Protein AF-A0A4Z1HD33-F1 (afdb_monomer_lite)

InterPro domains:
  IPR001499 GPCR fungal pheromone mating factor, STE3 [PF02076] (25-120)
  IPR001499 GPCR fungal pheromone mating factor, STE3 [PTHR28097] (17-120)

Foldseek 3Di:
DDDDPPLDFDDPPDDFPQDPLLVVLLVVLVVVLVVLVVVLVVCVVVVPVLVNVLSVLSNVVSVLSNVVSPQDRGDGSNPHDPCVVVVVVCVVVVVVSVVSNVLSVVLVVVVVVVVVCVVPDDDDDDSPPPVCVVVVVVVVVVPPD

Sequence (145 aa):
MTTIISTGPDPPGVNYPVSANAITLPIFSIIFILLLIVPFRLLYRVSNIAACSLVIINIISLIFVAMNALLWPTDSLASRFSGNIVCDIQVLLRQALYTAMTSTTCCISLFLARASDEKKKSGKRLCFLFYDSDFTSSAALHNTN

pLDDT: mean 72.99, std 16.63, range [38.56, 92.19]

Radius of gyration: 22.21 Å; chains: 1; bounding box: 56×39×60 Å

Secondary structure (DSSP, 8-state):
-------SPPPTT--PPPPHHHHHHHHHHHHHHHHHHHHHHHHHHHT-HHHHHHHHHHHHHHHHHHHHHHH-SS--SSS----HHHHHHHHHHHHHHHHHHHHHHHHHHHHHHHHHHTTS------TTSHHHHHHHHHHHTTS--

Structure (mmCI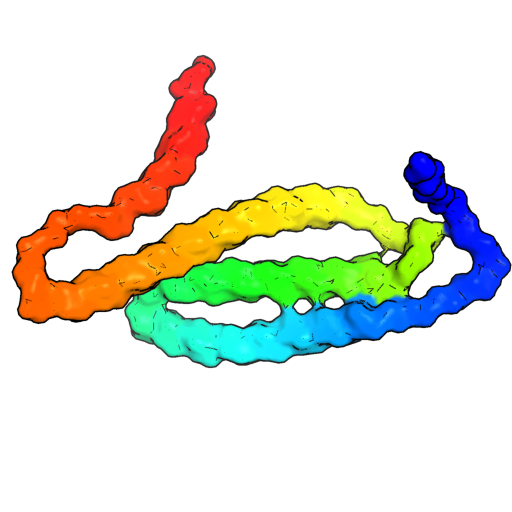F, N/CA/C/O backbone):
data_AF-A0A4Z1HD33-F1
#
_entry.id   AF-A0A4Z1HD33-F1
#
loop_
_atom_site.group_PDB
_atom_site.id
_atom_site.type_symbol
_atom_site.label_atom_id
_atom_site.label_alt_id
_atom_site.label_comp_id
_atom_site.label_asym_id
_atom_site.label_entity_id
_atom_site.label_seq_id
_atom_site.pdbx_PDB_ins_code
_atom_site.Cartn_x
_atom_site.Cartn_y
_atom_site.Cartn_z
_atom_site.occupancy
_atom_site.B_iso_or_equiv
_atom_site.auth_seq_id
_atom_site.auth_comp_id
_atom_site.auth_asym_id
_atom_site.auth_atom_id
_atom_site.pdbx_PDB_model_num
ATOM 1 N N . MET A 1 1 ? 32.542 -13.334 2.577 1.00 38.56 1 MET A N 1
ATOM 2 C CA . MET A 1 1 ? 32.228 -13.262 1.134 1.00 38.56 1 MET A CA 1
ATOM 3 C C . MET A 1 1 ? 31.485 -11.959 0.896 1.00 38.56 1 MET A C 1
ATOM 5 O O . MET A 1 1 ? 30.293 -11.881 1.149 1.00 38.56 1 MET A O 1
ATOM 9 N N . THR A 1 2 ? 32.209 -10.902 0.547 1.00 41.94 2 THR A N 1
ATOM 10 C CA . THR A 1 2 ? 31.652 -9.590 0.206 1.00 41.94 2 THR A CA 1
ATOM 11 C C . THR A 1 2 ? 31.299 -9.598 -1.276 1.00 41.94 2 THR A C 1
ATOM 13 O O . THR A 1 2 ? 32.169 -9.457 -2.130 1.00 41.94 2 THR A O 1
ATOM 16 N N . THR A 1 3 ? 30.027 -9.815 -1.603 1.00 45.75 3 THR A N 1
ATOM 17 C CA . THR A 1 3 ? 29.512 -9.546 -2.949 1.00 45.75 3 THR A CA 1
ATOM 18 C C . THR A 1 3 ? 29.558 -8.043 -3.176 1.00 45.75 3 THR A C 1
ATOM 20 O O . THR A 1 3 ? 28.750 -7.295 -2.628 1.00 45.75 3 THR A O 1
ATOM 23 N N . ILE A 1 4 ? 30.543 -7.601 -3.955 1.00 49.09 4 ILE A N 1
ATOM 24 C CA . ILE A 1 4 ? 30.582 -6.259 -4.524 1.00 49.09 4 ILE A CA 1
ATOM 25 C C . ILE A 1 4 ? 29.356 -6.168 -5.432 1.00 49.09 4 ILE A C 1
ATOM 27 O O . ILE A 1 4 ? 29.277 -6.864 -6.444 1.00 49.09 4 ILE A O 1
ATOM 31 N N . ILE A 1 5 ? 28.371 -5.361 -5.040 1.00 56.56 5 ILE A N 1
ATOM 32 C CA . ILE A 1 5 ? 27.308 -4.935 -5.946 1.00 56.56 5 ILE A CA 1
ATOM 33 C C . ILE A 1 5 ? 28.026 -4.121 -7.017 1.00 56.56 5 ILE A C 1
ATOM 35 O O . ILE A 1 5 ? 28.457 -2.997 -6.765 1.00 56.56 5 ILE A O 1
ATOM 39 N N . SER A 1 6 ? 28.244 -4.733 -8.180 1.00 43.78 6 SER A N 1
ATOM 40 C CA . SER A 1 6 ? 28.716 -4.025 -9.359 1.00 43.78 6 SER A CA 1
ATOM 41 C C . SER A 1 6 ? 27.659 -2.981 -9.696 1.00 43.78 6 SER A C 1
ATOM 43 O O . SER A 1 6 ? 26.606 -3.303 -10.231 1.00 43.78 6 SER A O 1
ATOM 45 N N . THR A 1 7 ? 27.929 -1.728 -9.346 1.00 59.44 7 THR A N 1
ATOM 46 C CA . THR A 1 7 ? 27.177 -0.551 -9.798 1.00 59.44 7 THR A CA 1
ATOM 47 C C . THR A 1 7 ? 27.565 -0.151 -11.226 1.00 59.44 7 THR A C 1
ATOM 49 O O . THR A 1 7 ? 27.267 0.957 -11.665 1.00 59.44 7 THR A O 1
ATOM 52 N N . GLY A 1 8 ? 28.265 -1.033 -11.950 1.00 62.66 8 GLY A N 1
ATOM 53 C CA . GLY A 1 8 ? 28.600 -0.839 -13.352 1.00 62.66 8 GLY A CA 1
ATOM 54 C C . GLY A 1 8 ? 27.359 -0.993 -14.239 1.00 62.66 8 GLY A C 1
ATOM 55 O O . GLY A 1 8 ? 26.526 -1.852 -13.951 1.00 62.66 8 GLY A O 1
ATOM 56 N N . PRO A 1 9 ? 27.225 -0.181 -15.302 1.00 62.22 9 PRO A N 1
ATOM 57 C CA . PRO A 1 9 ? 26.131 -0.313 -16.253 1.00 62.22 9 PRO A CA 1
ATOM 58 C C . PRO A 1 9 ? 26.116 -1.713 -16.877 1.00 62.22 9 PRO A C 1
ATOM 60 O O . PRO A 1 9 ? 27.165 -2.290 -17.171 1.00 62.22 9 PRO A O 1
ATOM 63 N N . ASP A 1 10 ? 24.908 -2.239 -17.059 1.00 67.12 10 ASP A N 1
ATOM 64 C CA . ASP A 1 10 ? 24.648 -3.558 -17.629 1.00 67.12 10 ASP A CA 1
ATOM 65 C C . ASP A 1 10 ? 25.335 -3.695 -19.009 1.00 67.12 10 ASP A C 1
ATOM 67 O O . ASP A 1 10 ? 25.383 -2.720 -19.770 1.00 67.12 10 ASP A O 1
ATOM 71 N N . PRO A 1 11 ? 25.882 -4.873 -19.368 1.00 69.00 11 PRO A N 1
ATOM 72 C CA . PRO A 1 11 ? 26.537 -5.063 -20.660 1.00 69.00 11 PRO A CA 1
ATOM 73 C C . PRO A 1 11 ? 25.566 -4.753 -21.817 1.00 69.00 11 PRO A C 1
ATOM 75 O O . PRO A 1 11 ? 24.411 -5.183 -21.782 1.00 69.00 11 PRO A O 1
ATOM 78 N N . PRO A 1 12 ? 25.991 -4.022 -22.863 1.00 63.78 12 PRO A N 1
ATOM 79 C CA . PRO A 1 12 ? 25.097 -3.629 -23.948 1.00 63.78 12 PRO A CA 1
ATOM 80 C C . PRO A 1 12 ? 24.544 -4.871 -24.665 1.00 63.78 12 PRO A C 1
ATOM 82 O O . PRO A 1 12 ? 25.306 -5.675 -25.196 1.00 63.78 12 PRO A O 1
ATOM 85 N N . GLY A 1 13 ? 23.215 -5.027 -24.674 1.00 62.03 13 GLY A N 1
ATOM 86 C CA . GLY A 1 13 ? 22.517 -6.120 -25.366 1.00 62.03 13 GLY A CA 1
ATOM 87 C C . GLY A 1 13 ? 21.666 -7.043 -24.487 1.00 62.03 13 GLY A C 1
ATOM 88 O O . GLY A 1 13 ? 20.969 -7.899 -25.031 1.00 62.03 13 GLY A O 1
ATOM 89 N N . VAL A 1 14 ? 21.655 -6.877 -23.158 1.00 65.31 14 VAL A N 1
ATOM 90 C CA . VAL A 1 14 ? 20.734 -7.636 -22.292 1.00 65.31 14 VAL A CA 1
ATOM 91 C C . VAL A 1 14 ? 19.332 -7.017 -22.285 1.00 65.31 14 VAL A C 1
ATOM 93 O O . VAL A 1 14 ? 19.107 -5.939 -21.744 1.00 65.31 14 VAL A O 1
ATOM 96 N N . ASN A 1 15 ? 18.366 -7.717 -22.886 1.00 65.38 15 ASN A N 1
ATOM 97 C CA . ASN A 1 15 ? 16.945 -7.442 -22.682 1.00 65.38 15 ASN A CA 1
ATOM 98 C C . ASN A 1 15 ? 16.492 -8.168 -21.415 1.00 65.38 15 ASN A C 1
ATOM 100 O O . ASN A 1 15 ? 16.392 -9.394 -21.389 1.00 65.38 15 ASN A O 1
ATOM 104 N N . TYR A 1 16 ? 16.233 -7.409 -20.360 1.00 68.81 16 TYR A N 1
ATOM 105 C CA . TYR A 1 16 ? 15.599 -7.922 -19.154 1.00 68.81 16 TYR A CA 1
ATOM 106 C C . TYR A 1 16 ? 14.103 -8.128 -19.442 1.00 68.81 16 TYR A C 1
ATOM 108 O O . TYR A 1 16 ? 13.426 -7.199 -19.892 1.00 68.81 16 TYR A O 1
ATOM 116 N N . PRO A 1 17 ? 13.553 -9.332 -19.222 1.00 70.81 17 PRO A N 1
ATOM 117 C CA . PRO A 1 17 ? 12.114 -9.508 -19.295 1.00 70.81 17 PRO A CA 1
ATOM 118 C C . PRO A 1 17 ? 11.455 -8.668 -18.199 1.00 70.81 17 PRO A C 1
ATOM 120 O O . PRO A 1 17 ? 11.985 -8.528 -17.096 1.00 70.81 17 PRO A O 1
ATOM 123 N N . VAL A 1 18 ? 10.289 -8.105 -18.508 1.00 71.81 18 VAL A N 1
ATOM 124 C CA . VAL A 1 18 ? 9.483 -7.394 -17.514 1.00 71.81 18 VAL A CA 1
ATOM 125 C C . VAL A 1 18 ? 9.171 -8.370 -16.385 1.00 71.81 18 VAL A C 1
ATOM 127 O O . VAL A 1 18 ? 8.694 -9.481 -16.638 1.00 71.81 18 VAL A O 1
ATOM 130 N N . SER A 1 19 ? 9.469 -7.984 -15.145 1.00 73.81 19 SER A N 1
ATOM 131 C CA . SER A 1 19 ? 9.226 -8.872 -14.012 1.00 73.81 19 SER A CA 1
ATOM 132 C C . SER A 1 19 ? 7.719 -9.127 -13.888 1.00 73.81 19 SER A C 1
ATOM 134 O O . SER A 1 19 ? 6.905 -8.208 -13.991 1.00 73.81 19 SER A O 1
ATOM 136 N N . ALA A 1 20 ? 7.312 -10.379 -13.650 1.00 74.44 20 ALA A N 1
ATOM 137 C CA . ALA A 1 20 ? 5.894 -10.713 -13.451 1.00 74.44 20 ALA A CA 1
ATOM 138 C C . ALA A 1 20 ? 5.271 -9.900 -12.296 1.00 74.44 20 ALA A C 1
ATOM 140 O O . ALA A 1 20 ? 4.081 -9.574 -12.293 1.00 74.44 20 ALA A O 1
ATOM 141 N N . ASN A 1 21 ? 6.112 -9.528 -11.335 1.00 78.12 21 ASN A N 1
ATOM 142 C CA . ASN A 1 21 ? 5.810 -8.702 -10.176 1.00 78.12 21 ASN A CA 1
ATOM 143 C C . ASN A 1 21 ? 5.312 -7.313 -10.609 1.00 78.12 21 ASN A C 1
ATOM 145 O O . ASN A 1 21 ? 4.296 -6.845 -10.096 1.00 78.12 21 ASN A O 1
ATOM 149 N N . ALA A 1 22 ? 5.966 -6.690 -11.597 1.00 79.19 22 ALA A N 1
ATOM 150 C CA . ALA A 1 22 ? 5.627 -5.356 -12.095 1.00 79.19 22 ALA A CA 1
ATOM 151 C C . ALA A 1 22 ? 4.179 -5.240 -12.594 1.00 79.19 22 ALA A C 1
ATOM 153 O O . ALA A 1 22 ? 3.587 -4.166 -12.535 1.00 79.19 22 ALA A O 1
ATOM 154 N N . ILE A 1 23 ? 3.599 -6.348 -13.060 1.00 80.62 23 ILE A N 1
ATOM 155 C CA . ILE A 1 23 ? 2.245 -6.394 -13.624 1.00 80.62 23 ILE A CA 1
ATOM 156 C C . ILE A 1 23 ? 1.237 -6.887 -12.581 1.00 80.62 23 ILE A C 1
ATOM 158 O O . ILE A 1 23 ? 0.155 -6.322 -12.435 1.00 80.62 23 ILE A O 1
ATOM 162 N N . THR A 1 24 ? 1.580 -7.927 -11.822 1.00 84.62 24 THR A N 1
ATOM 163 C CA . THR A 1 24 ? 0.655 -8.552 -10.863 1.00 84.62 24 THR A CA 1
ATOM 164 C C . THR A 1 24 ? 0.368 -7.673 -9.644 1.00 84.62 24 THR A C 1
ATOM 166 O O . THR A 1 24 ? -0.787 -7.574 -9.225 1.00 84.62 24 THR A O 1
ATOM 169 N N . LEU A 1 25 ? 1.378 -6.981 -9.107 1.00 87.06 25 LEU A N 1
ATOM 170 C CA . LEU A 1 25 ? 1.249 -6.094 -7.943 1.00 87.06 25 LEU A CA 1
ATOM 171 C C . LEU A 1 25 ? 0.253 -4.933 -8.147 1.00 87.06 25 LEU A C 1
ATOM 173 O O . LEU A 1 25 ? -0.620 -4.754 -7.291 1.00 87.06 25 LEU A O 1
ATOM 177 N N . PRO A 1 26 ? 0.313 -4.141 -9.238 1.00 86.62 26 PRO A N 1
ATOM 178 C CA . PRO A 1 26 ? -0.633 -3.046 -9.439 1.00 86.62 26 PRO A CA 1
ATOM 179 C C . PRO A 1 26 ? -2.053 -3.548 -9.719 1.00 86.62 26 PRO A C 1
ATOM 181 O O . PRO A 1 26 ? -3.006 -2.954 -9.218 1.00 86.62 26 PRO A O 1
ATOM 184 N N . ILE A 1 27 ? -2.215 -4.665 -10.440 1.00 88.69 27 ILE A N 1
ATOM 185 C CA . ILE A 1 27 ? -3.536 -5.272 -10.679 1.00 88.69 27 ILE A CA 1
ATOM 186 C C . ILE A 1 27 ? -4.181 -5.664 -9.349 1.00 88.69 27 ILE A C 1
ATOM 188 O O . ILE A 1 27 ? -5.334 -5.321 -9.084 1.00 88.69 27 ILE A O 1
ATOM 192 N N . PHE A 1 28 ? -3.421 -6.333 -8.483 1.00 88.94 28 PHE A N 1
ATOM 193 C CA . PHE A 1 28 ? -3.904 -6.731 -7.168 1.00 88.94 28 PHE A CA 1
ATOM 194 C C . PHE A 1 28 ? -4.244 -5.514 -6.300 1.00 88.94 28 PHE A C 1
ATOM 196 O O . PHE A 1 28 ? -5.278 -5.501 -5.635 1.00 88.94 28 PHE A O 1
ATOM 203 N N . SER A 1 29 ? -3.431 -4.456 -6.372 1.00 89.44 29 SER A N 1
ATOM 204 C CA . SER A 1 29 ? -3.685 -3.201 -5.660 1.00 89.44 29 SER A CA 1
ATOM 205 C C . SER A 1 29 ? -5.020 -2.559 -6.063 1.00 89.44 29 SER A C 1
ATOM 207 O O . SER A 1 29 ? -5.828 -2.210 -5.201 1.00 89.44 29 SER A O 1
ATOM 209 N N . ILE A 1 30 ? -5.314 -2.492 -7.365 1.00 88.44 30 ILE A N 1
ATOM 210 C CA . ILE A 1 30 ? -6.579 -1.943 -7.882 1.00 88.44 30 ILE A CA 1
ATOM 211 C C . ILE A 1 30 ? -7.777 -2.772 -7.402 1.00 88.44 30 ILE A C 1
ATOM 213 O O . ILE A 1 30 ? -8.776 -2.209 -6.949 1.00 88.44 30 ILE A O 1
ATOM 217 N N . ILE A 1 31 ? -7.671 -4.103 -7.445 1.00 92.19 31 ILE A N 1
ATOM 218 C CA . ILE A 1 31 ? -8.727 -5.005 -6.960 1.00 92.19 31 ILE A CA 1
ATOM 219 C C . ILE A 1 31 ? -8.984 -4.773 -5.466 1.00 92.19 31 ILE A C 1
ATOM 221 O O . ILE A 1 31 ? -10.137 -4.674 -5.043 1.00 92.19 31 ILE A O 1
ATOM 225 N N . PHE A 1 32 ? -7.927 -4.622 -4.668 1.00 90.25 32 PHE A N 1
ATOM 226 C CA . PHE A 1 32 ? -8.050 -4.340 -3.239 1.00 90.25 32 PHE A CA 1
ATOM 227 C C . PHE A 1 32 ? -8.702 -2.987 -2.954 1.00 90.25 32 PHE A C 1
ATOM 229 O O . PHE A 1 32 ? -9.550 -2.902 -2.068 1.00 90.25 32 PHE A O 1
ATOM 236 N N . ILE A 1 33 ? -8.370 -1.942 -3.713 1.00 89.00 33 ILE A N 1
ATOM 237 C CA . ILE A 1 33 ? -9.005 -0.623 -3.569 1.00 89.00 33 ILE A CA 1
ATOM 238 C C . ILE A 1 33 ? -10.511 -0.712 -3.865 1.00 89.00 33 ILE A C 1
ATOM 240 O O . ILE A 1 33 ? -11.319 -0.155 -3.118 1.00 89.00 33 ILE A O 1
ATOM 244 N N . LEU A 1 34 ? -10.906 -1.459 -4.902 1.00 89.62 34 LEU A N 1
ATOM 245 C CA . LEU A 1 34 ? -12.320 -1.697 -5.218 1.00 89.62 34 LEU A CA 1
ATOM 246 C C . LEU A 1 34 ? -13.036 -2.484 -4.113 1.00 89.62 34 LEU A C 1
ATOM 248 O O . LEU A 1 34 ? -14.160 -2.142 -3.743 1.00 89.62 34 LEU A O 1
ATOM 252 N N . LEU A 1 35 ? -12.380 -3.496 -3.543 1.00 90.56 35 LEU A N 1
ATOM 253 C CA . LEU A 1 35 ? -12.922 -4.248 -2.411 1.00 90.56 35 LEU A CA 1
ATOM 254 C C . LEU A 1 35 ? -13.065 -3.379 -1.155 1.00 90.56 35 LEU A C 1
ATOM 256 O O . LEU A 1 35 ? -14.047 -3.533 -0.436 1.00 90.56 35 LEU A O 1
ATOM 260 N N . LEU A 1 36 ? -12.140 -2.445 -0.913 1.00 88.00 36 LEU A N 1
ATOM 261 C CA . LEU A 1 36 ? -12.153 -1.520 0.230 1.00 88.00 36 LEU A CA 1
ATOM 262 C C . LEU A 1 36 ? -13.217 -0.416 0.113 1.00 88.00 36 LEU A C 1
ATOM 264 O O . LEU A 1 36 ? -13.666 0.110 1.133 1.00 88.00 36 LEU A O 1
ATOM 268 N N . ILE A 1 37 ? -13.687 -0.099 -1.096 1.00 87.06 37 ILE A N 1
ATOM 269 C CA . ILE A 1 37 ? -14.786 0.858 -1.310 1.00 87.06 37 ILE A CA 1
ATOM 270 C C . ILE A 1 37 ? -16.095 0.386 -0.661 1.00 87.06 37 ILE A C 1
ATOM 272 O O . ILE A 1 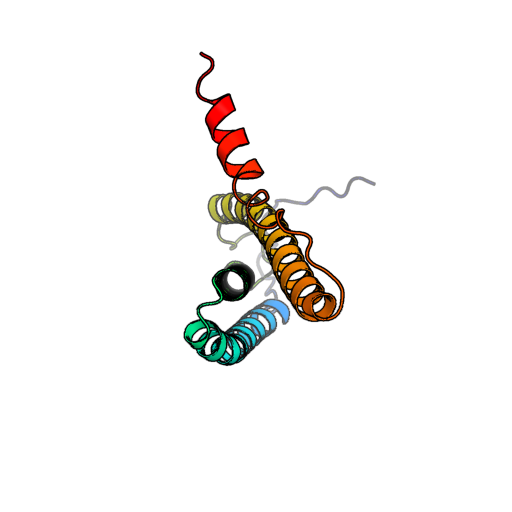37 ? -16.844 1.202 -0.117 1.00 87.06 37 ILE A O 1
ATOM 276 N N . VAL A 1 38 ? -16.367 -0.922 -0.678 1.00 86.81 38 VAL A N 1
ATOM 277 C CA . VAL A 1 38 ? -17.587 -1.504 -0.097 1.00 86.81 38 VAL A CA 1
ATOM 278 C C . VAL A 1 38 ? -17.677 -1.259 1.419 1.00 86.81 38 VAL A C 1
ATOM 280 O O . VAL A 1 38 ? -18.644 -0.621 1.851 1.00 86.81 38 VAL A O 1
ATOM 283 N N . PRO A 1 39 ? -16.696 -1.677 2.248 1.00 82.06 39 PRO A N 1
ATOM 284 C CA . PRO A 1 39 ? -16.714 -1.375 3.670 1.00 82.06 39 PRO A CA 1
ATOM 285 C C . PRO A 1 39 ? -16.591 0.128 3.922 1.00 82.06 39 PRO A C 1
ATOM 287 O O . PRO A 1 39 ? -17.240 0.618 4.838 1.00 82.06 39 PRO A O 1
ATOM 290 N N . PHE A 1 40 ? -15.870 0.898 3.097 1.00 82.94 40 PHE A N 1
ATOM 291 C CA . PHE A 1 40 ? -15.795 2.353 3.273 1.00 82.94 40 PHE A CA 1
ATOM 292 C C . PHE A 1 40 ? -17.177 3.019 3.243 1.00 82.94 40 PHE A C 1
ATOM 294 O O . PHE A 1 40 ? -17.505 3.815 4.122 1.00 82.94 40 PHE A O 1
ATOM 301 N N . ARG A 1 41 ? -18.030 2.654 2.277 1.00 84.00 41 ARG A N 1
ATOM 302 C CA . ARG A 1 41 ? -19.399 3.192 2.163 1.00 84.00 41 ARG A CA 1
ATOM 303 C C . ARG A 1 41 ? -20.266 2.809 3.362 1.00 84.00 41 ARG A C 1
ATOM 305 O O . ARG A 1 41 ? -21.059 3.629 3.826 1.00 84.00 41 ARG A O 1
ATOM 312 N N . LEU A 1 42 ? -20.101 1.588 3.870 1.00 83.06 42 LEU A N 1
ATOM 313 C CA . LEU A 1 42 ? -20.829 1.104 5.041 1.00 83.06 42 LEU A CA 1
ATOM 314 C C . LEU A 1 42 ? -20.386 1.828 6.322 1.00 83.06 42 LEU A C 1
ATOM 316 O O . LEU A 1 42 ? -21.222 2.305 7.087 1.00 83.06 42 LEU A O 1
ATOM 320 N N . LEU A 1 43 ? -19.076 1.960 6.528 1.00 80.88 43 LEU A N 1
ATOM 321 C CA . LEU A 1 43 ? -18.473 2.607 7.696 1.00 80.88 43 LEU A CA 1
ATOM 322 C C . LEU A 1 43 ? -18.747 4.115 7.722 1.00 80.88 43 LEU A C 1
ATOM 324 O O . LEU A 1 43 ? -19.013 4.665 8.792 1.00 80.88 43 LEU A O 1
ATOM 328 N N . TYR A 1 44 ? -18.767 4.765 6.554 1.00 75.00 44 TYR A N 1
ATOM 329 C CA . TYR A 1 44 ? -19.111 6.182 6.428 1.00 75.00 44 TYR A CA 1
ATOM 330 C C . TYR A 1 44 ? -20.532 6.471 6.928 1.00 75.00 44 TYR A C 1
ATOM 332 O O . TYR A 1 44 ? -20.775 7.493 7.563 1.00 75.00 44 TYR A O 1
ATOM 340 N N . ARG A 1 45 ? -21.469 5.535 6.725 1.00 77.06 45 ARG A N 1
ATOM 341 C CA . ARG A 1 45 ? -22.850 5.667 7.210 1.00 77.06 45 ARG A CA 1
ATOM 342 C C . ARG A 1 45 ? -22.968 5.544 8.732 1.00 77.06 45 ARG A C 1
ATOM 344 O O . ARG A 1 45 ? -23.858 6.147 9.319 1.00 77.06 45 ARG A O 1
ATOM 351 N N . VAL A 1 46 ? -22.085 4.770 9.359 1.00 78.19 46 VAL A N 1
ATOM 352 C CA . VAL A 1 46 ? -22.051 4.547 10.817 1.00 78.19 46 VAL A CA 1
ATOM 353 C C . VAL A 1 46 ? -21.201 5.615 11.532 1.00 78.19 46 VAL A C 1
ATOM 355 O O . VAL A 1 46 ? -21.162 5.655 12.757 1.00 78.19 46 VAL A O 1
ATOM 358 N N . SER A 1 47 ? -20.541 6.513 10.784 1.00 71.75 47 SER A N 1
ATOM 359 C CA . SER A 1 47 ? -19.664 7.576 11.301 1.00 71.75 47 SER A CA 1
ATOM 360 C C . SER A 1 47 ? -18.585 7.072 12.278 1.00 71.75 47 SER A C 1
ATOM 362 O O . SER A 1 47 ? -18.136 7.802 13.165 1.00 71.75 47 SER A O 1
ATOM 364 N N . ASN A 1 48 ? -18.143 5.817 12.122 1.00 77.69 48 ASN A N 1
ATOM 365 C CA . ASN A 1 48 ? -17.075 5.251 12.939 1.00 77.69 48 ASN A CA 1
ATOM 366 C C . ASN A 1 48 ? -15.718 5.737 12.411 1.00 77.69 48 ASN A C 1
ATOM 368 O O . ASN A 1 48 ? -15.145 5.158 11.485 1.00 77.69 48 ASN A O 1
ATOM 372 N N . ILE A 1 49 ? -15.219 6.820 13.009 1.00 76.25 49 ILE A N 1
ATOM 373 C CA . ILE A 1 49 ? -14.005 7.513 12.563 1.00 76.25 49 ILE A CA 1
ATOM 374 C C . ILE A 1 49 ? -12.763 6.606 12.592 1.00 76.25 49 ILE A C 1
ATOM 376 O O . ILE A 1 49 ? -11.918 6.709 11.705 1.00 76.25 49 ILE A O 1
ATOM 380 N N . ALA A 1 50 ? -12.688 5.675 13.553 1.00 75.12 50 ALA A N 1
ATOM 381 C CA . ALA A 1 50 ? -11.575 4.735 13.686 1.00 75.12 50 ALA A CA 1
ATOM 382 C C . ALA A 1 50 ? -11.575 3.711 12.545 1.00 75.12 50 ALA A C 1
ATOM 384 O O . ALA A 1 50 ? -10.551 3.413 11.944 1.00 75.12 50 ALA A O 1
ATOM 385 N N . ALA A 1 51 ? -12.741 3.192 12.180 1.00 80.00 51 ALA A N 1
ATOM 386 C CA . ALA A 1 51 ? -12.820 2.245 11.078 1.00 80.00 51 ALA A CA 1
ATOM 387 C C . ALA A 1 51 ? -12.524 2.932 9.724 1.00 80.00 51 ALA A C 1
ATOM 389 O O . ALA A 1 51 ? -11.845 2.359 8.871 1.00 80.00 51 ALA A O 1
ATOM 390 N N . CYS A 1 52 ? -12.964 4.183 9.543 1.00 83.00 52 CYS A N 1
ATOM 391 C CA . CYS A 1 52 ? -12.649 4.976 8.352 1.00 83.00 52 CYS A CA 1
ATOM 392 C C . CYS A 1 52 ? -11.146 5.264 8.209 1.00 83.00 52 CYS A C 1
ATOM 394 O O . CYS A 1 52 ? -10.615 5.133 7.104 1.00 83.00 52 CYS A O 1
ATOM 396 N N . SER A 1 53 ? -10.444 5.615 9.295 1.00 85.81 53 SER A N 1
ATOM 397 C CA . SER A 1 53 ? -8.995 5.857 9.240 1.00 85.81 53 SER A CA 1
ATOM 398 C C . SER A 1 53 ? -8.218 4.595 8.857 1.00 85.81 53 SER A C 1
ATOM 400 O O . SER A 1 53 ? -7.314 4.675 8.026 1.00 85.81 53 SER A O 1
ATOM 402 N N . LEU A 1 54 ? -8.614 3.418 9.363 1.00 88.12 54 LEU A N 1
ATOM 403 C CA . LEU A 1 54 ? -7.993 2.138 9.000 1.00 88.12 54 LEU A CA 1
ATOM 404 C C . LEU A 1 54 ? -8.086 1.859 7.491 1.00 88.12 54 LEU A C 1
ATOM 406 O O . LEU A 1 54 ? -7.116 1.410 6.876 1.00 88.12 54 LEU A O 1
ATOM 410 N N . VAL A 1 55 ? -9.242 2.141 6.882 1.00 89.88 55 VAL A N 1
ATOM 411 C CA . VAL A 1 55 ? -9.448 1.957 5.437 1.00 89.88 55 VAL A CA 1
ATOM 412 C C . VAL A 1 55 ? -8.576 2.922 4.634 1.00 89.88 55 VAL A C 1
ATOM 414 O O . VAL A 1 55 ? -7.923 2.500 3.681 1.00 89.88 55 VAL A O 1
ATOM 417 N N . ILE A 1 56 ? -8.499 4.190 5.044 1.00 88.44 56 ILE A N 1
ATOM 418 C CA . ILE A 1 56 ? -7.651 5.197 4.388 1.00 88.44 56 ILE A CA 1
ATOM 419 C C . ILE A 1 56 ? -6.173 4.784 4.449 1.00 88.44 56 ILE A C 1
ATOM 421 O O . ILE A 1 56 ? -5.484 4.814 3.430 1.00 88.44 56 ILE A O 1
ATOM 425 N N . ILE A 1 57 ? -5.697 4.330 5.611 1.00 89.62 57 ILE A N 1
ATOM 426 C CA . ILE A 1 57 ? -4.320 3.850 5.804 1.00 89.62 57 ILE A CA 1
ATOM 427 C C . ILE A 1 57 ? -4.000 2.663 4.874 1.00 89.62 57 ILE A C 1
ATOM 429 O O . ILE A 1 57 ? -2.917 2.604 4.279 1.00 89.62 57 ILE A O 1
ATOM 433 N N . ASN A 1 58 ? -4.949 1.739 4.693 1.00 90.56 58 ASN A N 1
ATOM 434 C CA . ASN A 1 58 ? -4.800 0.622 3.757 1.00 90.56 58 ASN A CA 1
ATOM 435 C C . ASN A 1 58 ? -4.729 1.098 2.299 1.00 90.56 58 ASN A C 1
ATOM 437 O O . ASN A 1 58 ? -3.828 0.677 1.574 1.00 90.56 58 ASN A O 1
ATOM 441 N N . ILE A 1 59 ? -5.612 2.012 1.880 1.00 90.19 59 ILE A N 1
ATOM 442 C CA . ILE A 1 59 ? -5.606 2.581 0.520 1.00 90.19 59 ILE A CA 1
ATOM 443 C C . ILE A 1 59 ? -4.260 3.252 0.217 1.00 90.19 59 ILE A C 1
ATOM 445 O O . ILE A 1 59 ? -3.668 3.000 -0.831 1.00 90.19 59 ILE A O 1
ATOM 449 N N . ILE A 1 60 ? -3.735 4.052 1.148 1.00 90.75 60 ILE A N 1
ATOM 450 C CA . ILE A 1 60 ? -2.426 4.702 0.996 1.00 90.75 60 ILE A CA 1
ATOM 451 C C . ILE A 1 60 ? -1.313 3.653 0.828 1.00 90.75 60 ILE A C 1
ATOM 453 O O . ILE A 1 60 ? -0.455 3.782 -0.046 1.00 90.75 60 ILE A O 1
ATOM 457 N N . SER A 1 61 ? -1.346 2.578 1.619 1.00 89.88 61 SER A N 1
ATOM 458 C CA . SER A 1 61 ? -0.358 1.493 1.539 1.00 89.88 61 SER A CA 1
ATOM 459 C C . SER A 1 61 ? -0.387 0.779 0.180 1.00 89.88 61 SER A C 1
ATOM 461 O O . SER A 1 61 ? 0.662 0.495 -0.401 1.00 89.88 61 SER A O 1
ATOM 463 N N . LEU A 1 62 ? -1.582 0.548 -0.367 1.00 90.12 62 LEU A N 1
ATOM 464 C CA . LEU A 1 62 ? -1.803 -0.055 -1.686 1.00 90.12 62 LEU A CA 1
ATOM 465 C C . LEU A 1 62 ? -1.291 0.835 -2.832 1.00 90.12 62 LEU A C 1
ATOM 467 O O . LEU A 1 62 ? -0.706 0.326 -3.795 1.00 90.12 62 LEU A O 1
ATOM 471 N N . ILE A 1 63 ? -1.438 2.158 -2.708 1.00 89.00 63 ILE A N 1
ATOM 472 C CA . ILE A 1 63 ? -0.886 3.133 -3.664 1.00 89.00 63 ILE A CA 1
ATOM 473 C C . ILE A 1 63 ? 0.643 3.055 -3.686 1.00 89.00 63 ILE A C 1
ATOM 475 O O . ILE A 1 63 ? 1.246 3.030 -4.759 1.00 89.00 63 ILE A O 1
ATOM 479 N N . PHE A 1 64 ? 1.283 2.953 -2.520 1.00 88.25 64 PHE A N 1
ATOM 480 C CA . PHE A 1 64 ? 2.737 2.807 -2.441 1.00 88.25 64 PHE A CA 1
ATOM 481 C C . PHE A 1 64 ? 3.247 1.539 -3.123 1.00 88.25 64 PHE A C 1
ATOM 483 O O . PHE A 1 64 ? 4.274 1.584 -3.804 1.00 88.25 64 PHE A O 1
ATOM 490 N N . VAL A 1 65 ? 2.530 0.425 -2.972 1.00 88.12 65 VAL A N 1
ATOM 491 C CA . VAL A 1 65 ? 2.850 -0.832 -3.661 1.00 88.12 65 VAL A CA 1
ATOM 492 C C . VAL A 1 65 ? 2.742 -0.665 -5.180 1.00 88.12 65 VAL A C 1
ATOM 494 O O . VAL A 1 65 ? 3.665 -1.048 -5.897 1.00 88.12 65 VAL A O 1
ATOM 497 N N . ALA A 1 66 ? 1.674 -0.030 -5.671 1.00 88.06 66 ALA A N 1
ATOM 498 C CA . ALA A 1 66 ? 1.498 0.229 -7.100 1.00 88.06 66 ALA A CA 1
ATOM 499 C C . ALA A 1 66 ? 2.591 1.155 -7.664 1.00 88.06 66 ALA A C 1
ATOM 501 O O . ALA A 1 66 ? 3.155 0.867 -8.718 1.00 88.06 66 ALA A O 1
ATOM 502 N N . MET A 1 67 ? 2.951 2.222 -6.941 1.00 87.25 67 MET A N 1
ATOM 503 C CA . MET A 1 67 ? 4.037 3.124 -7.342 1.00 87.25 67 MET A CA 1
ATOM 504 C C . MET A 1 67 ? 5.385 2.406 -7.444 1.00 87.25 67 MET A C 1
ATOM 506 O O . MET A 1 67 ? 6.140 2.672 -8.371 1.00 87.25 67 MET A O 1
ATOM 510 N N . ASN A 1 68 ? 5.681 1.473 -6.533 1.00 85.56 68 ASN A N 1
ATOM 511 C CA . ASN A 1 68 ? 6.938 0.717 -6.580 1.00 85.56 68 ASN A CA 1
ATOM 512 C C . ASN A 1 68 ? 7.010 -0.193 -7.805 1.00 85.56 68 ASN A C 1
ATOM 514 O O . ASN A 1 68 ? 8.044 -0.242 -8.464 1.00 85.56 68 ASN A O 1
ATOM 518 N N . ALA A 1 69 ? 5.908 -0.868 -8.131 1.00 84.31 69 ALA A N 1
ATOM 519 C CA . ALA A 1 69 ? 5.840 -1.725 -9.309 1.00 84.31 69 ALA A CA 1
ATOM 520 C C . ALA A 1 69 ? 5.947 -0.932 -10.627 1.00 84.31 69 ALA A C 1
ATOM 522 O O . ALA A 1 69 ? 6.553 -1.410 -11.581 1.00 84.31 69 ALA A O 1
ATOM 523 N N . LEU A 1 70 ? 5.394 0.287 -10.669 1.00 82.56 70 LEU A N 1
ATOM 524 C CA . LEU A 1 70 ? 5.441 1.165 -11.845 1.00 82.56 70 LEU A CA 1
ATOM 525 C C . LEU A 1 70 ? 6.793 1.863 -12.033 1.00 82.56 70 LEU A C 1
ATOM 527 O O . LEU A 1 70 ? 7.199 2.093 -13.168 1.00 82.56 70 LEU A O 1
ATOM 531 N N . LEU A 1 71 ? 7.473 2.230 -10.942 1.00 83.44 71 LEU A N 1
ATOM 532 C CA . LEU A 1 71 ? 8.750 2.946 -11.005 1.00 83.44 71 LEU A CA 1
ATOM 533 C C . LEU A 1 71 ? 9.909 2.027 -11.420 1.00 83.44 71 LEU A C 1
ATOM 535 O O . LEU A 1 71 ? 10.855 2.484 -12.062 1.00 83.44 71 LEU A O 1
ATOM 539 N N . TRP A 1 72 ? 9.820 0.738 -11.080 1.00 79.31 72 TRP A N 1
ATOM 540 C CA . TRP A 1 72 ? 10.816 -0.281 -11.418 1.00 79.31 72 TRP A CA 1
ATOM 541 C C . TRP A 1 72 ? 10.159 -1.506 -12.062 1.00 79.31 72 TRP A C 1
ATOM 543 O O . TRP A 1 72 ? 10.105 -2.575 -11.454 1.00 79.31 72 TRP A O 1
ATOM 553 N N . PRO A 1 73 ? 9.656 -1.378 -13.303 1.00 71.50 73 PRO A N 1
ATOM 554 C CA . PRO A 1 73 ? 9.068 -2.512 -14.008 1.00 71.50 73 PRO A CA 1
ATOM 555 C C . PRO A 1 73 ? 10.127 -3.553 -14.403 1.00 71.50 73 PRO A C 1
ATOM 557 O O . PRO A 1 73 ? 9.818 -4.720 -14.662 1.00 71.50 73 PRO A O 1
ATOM 560 N N . THR A 1 74 ? 11.384 -3.117 -14.463 1.00 71.81 74 THR A N 1
ATOM 561 C CA . THR A 1 74 ? 12.500 -3.853 -15.026 1.00 71.81 74 THR A CA 1
ATOM 562 C C . THR A 1 74 ? 13.729 -3.792 -14.127 1.00 71.81 74 THR A C 1
ATOM 564 O O . THR A 1 74 ? 13.994 -2.775 -13.487 1.00 71.81 74 THR A O 1
ATOM 567 N N . ASP A 1 75 ? 14.495 -4.884 -14.099 1.00 67.00 75 ASP A N 1
ATOM 568 C CA . ASP A 1 75 ? 15.624 -5.056 -13.173 1.00 67.00 75 ASP A CA 1
ATOM 569 C C . ASP A 1 75 ? 16.932 -4.381 -13.632 1.00 67.00 75 ASP A C 1
ATOM 571 O O . ASP A 1 75 ? 17.959 -4.514 -12.969 1.00 67.00 75 ASP A O 1
ATOM 575 N N . SER A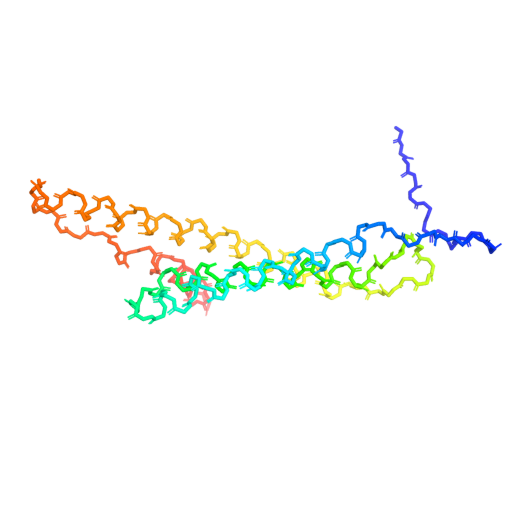 1 76 ? 16.940 -3.636 -14.743 1.00 66.12 76 SER A N 1
ATOM 576 C CA . SER A 1 76 ? 18.147 -2.911 -15.166 1.00 66.12 76 SER A CA 1
ATOM 577 C C . SER A 1 76 ? 18.457 -1.725 -14.280 1.00 66.12 76 SER A C 1
ATOM 579 O O . SER A 1 76 ? 17.623 -0.827 -14.112 1.00 66.12 76 SER A O 1
ATOM 581 N N . LEU A 1 77 ? 19.700 -1.652 -13.821 1.00 63.28 77 LEU A N 1
ATOM 582 C CA . LEU A 1 77 ? 20.179 -0.526 -13.032 1.00 63.28 77 LEU A CA 1
ATOM 583 C C . LEU A 1 77 ? 20.611 0.655 -13.916 1.00 63.28 77 LEU A C 1
ATOM 585 O O . LEU A 1 77 ? 20.544 1.793 -13.456 1.00 63.28 77 LEU A O 1
ATOM 589 N N . ALA A 1 78 ? 20.981 0.416 -15.183 1.00 62.25 78 ALA A N 1
ATOM 590 C CA . ALA A 1 78 ? 21.516 1.448 -16.080 1.00 62.25 78 ALA A CA 1
ATOM 591 C C . ALA A 1 78 ? 20.463 2.428 -16.641 1.00 62.25 78 ALA A C 1
ATOM 593 O O . ALA A 1 78 ? 20.763 3.601 -16.842 1.00 62.25 78 ALA A O 1
ATOM 594 N N . SER A 1 79 ? 19.229 1.969 -16.882 1.00 64.88 79 SER A N 1
ATOM 595 C CA . SER A 1 79 ? 18.129 2.797 -17.422 1.00 64.88 79 SER A CA 1
ATOM 596 C C . SER A 1 79 ? 17.079 3.174 -16.366 1.00 64.88 79 SER A C 1
ATOM 598 O O . SER A 1 79 ? 16.040 3.755 -16.687 1.00 64.88 79 SER A O 1
ATOM 600 N N . ARG A 1 80 ? 17.319 2.811 -15.103 1.00 69.69 80 ARG A N 1
ATOM 601 C CA . ARG A 1 80 ? 16.375 2.983 -13.997 1.00 69.69 80 ARG A CA 1
ATOM 602 C C . ARG A 1 80 ? 16.284 4.452 -13.580 1.00 69.69 80 ARG A C 1
ATOM 604 O O . ARG A 1 80 ? 17.292 5.137 -13.422 1.00 69.69 80 ARG A O 1
ATOM 611 N N . PHE A 1 81 ? 15.070 4.914 -13.293 1.00 70.88 81 PHE A N 1
ATOM 612 C CA . PHE A 1 81 ? 14.860 6.233 -12.703 1.00 70.88 81 PHE A CA 1
ATOM 613 C C . PHE A 1 81 ? 15.443 6.301 -11.278 1.00 70.88 81 PHE A C 1
ATOM 615 O O . PHE A 1 81 ? 15.246 5.391 -10.460 1.00 70.88 81 PHE A O 1
ATOM 622 N N . SER A 1 82 ? 16.149 7.392 -10.958 1.00 72.62 82 SER A N 1
ATOM 623 C CA . SER A 1 82 ? 16.674 7.640 -9.610 1.00 72.62 82 SER A CA 1
ATOM 624 C C . SER A 1 82 ? 15.537 8.037 -8.662 1.00 72.62 82 SER A C 1
ATOM 626 O O . SER A 1 82 ? 15.161 9.199 -8.542 1.00 72.62 82 SER A O 1
ATOM 628 N N . GLY A 1 83 ? 14.956 7.044 -7.988 1.00 72.94 83 GLY A N 1
ATOM 629 C CA . GLY A 1 83 ? 13.840 7.210 -7.050 1.00 72.94 83 GLY A CA 1
ATOM 630 C C . GLY A 1 83 ? 14.238 7.627 -5.630 1.00 72.94 83 GLY A C 1
ATOM 631 O O . GLY A 1 83 ? 13.514 7.289 -4.696 1.00 72.94 83 GLY A O 1
ATOM 632 N N . ASN A 1 84 ? 15.374 8.310 -5.436 1.00 81.12 84 ASN A N 1
ATOM 633 C CA . ASN A 1 84 ? 15.946 8.558 -4.103 1.00 81.12 84 ASN A CA 1
ATOM 634 C C . ASN A 1 84 ? 14.958 9.273 -3.160 1.00 81.12 84 ASN A C 1
ATOM 636 O O . ASN A 1 84 ? 14.778 8.860 -2.023 1.00 81.12 84 ASN A O 1
ATOM 640 N N . ILE A 1 85 ? 14.245 10.279 -3.679 1.00 82.25 85 ILE A N 1
ATOM 641 C CA . ILE A 1 85 ? 13.240 11.052 -2.929 1.00 82.25 85 ILE A CA 1
ATOM 642 C C . ILE A 1 85 ? 12.015 10.192 -2.584 1.00 82.25 85 ILE A C 1
ATOM 644 O O . ILE A 1 85 ? 11.501 10.244 -1.470 1.00 82.25 85 ILE A O 1
ATOM 648 N N . VAL A 1 86 ? 11.547 9.380 -3.536 1.00 85.06 86 VAL A N 1
ATOM 649 C CA . VAL A 1 86 ? 10.360 8.531 -3.350 1.00 85.06 86 VAL A CA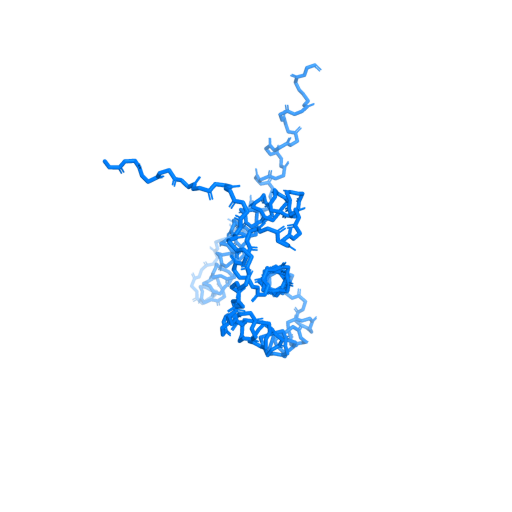 1
ATOM 650 C C . VAL A 1 86 ? 10.621 7.473 -2.281 1.00 85.06 86 VAL A C 1
ATOM 652 O O . VAL A 1 86 ? 9.762 7.240 -1.435 1.00 85.06 86 VAL A O 1
ATOM 655 N N . CYS A 1 87 ? 11.808 6.863 -2.296 1.00 84.69 87 CYS A N 1
ATOM 656 C CA . CYS A 1 87 ? 12.188 5.830 -1.338 1.00 84.69 87 CYS A CA 1
ATOM 657 C C . CYS A 1 87 ? 12.244 6.376 0.098 1.00 84.69 87 CYS A C 1
ATOM 659 O O . CYS A 1 87 ? 11.699 5.753 1.008 1.00 84.69 87 CYS A O 1
ATOM 661 N N . ASP A 1 88 ? 12.824 7.563 0.290 1.00 89.06 88 ASP A N 1
ATOM 662 C CA . ASP A 1 88 ? 12.978 8.174 1.617 1.00 89.06 88 ASP A CA 1
ATOM 663 C C . ASP A 1 88 ? 11.619 8.515 2.248 1.00 89.06 88 ASP A C 1
ATOM 665 O O . ASP A 1 88 ? 11.301 8.107 3.370 1.00 89.06 88 ASP A O 1
ATOM 669 N N . ILE A 1 89 ? 10.749 9.174 1.473 1.00 88.38 89 ILE A N 1
ATOM 670 C CA . ILE A 1 89 ? 9.384 9.509 1.902 1.00 88.38 89 ILE A CA 1
ATOM 671 C C . ILE A 1 89 ? 8.588 8.234 2.183 1.00 88.38 89 ILE A C 1
ATOM 673 O O . ILE A 1 89 ? 7.842 8.154 3.161 1.00 88.38 89 ILE A O 1
ATOM 677 N N . GLN A 1 90 ? 8.741 7.220 1.333 1.00 88.75 90 GLN A N 1
ATOM 678 C CA . GLN A 1 90 ? 8.002 5.979 1.475 1.00 88.75 90 GLN A CA 1
ATOM 679 C C . GLN A 1 90 ? 8.383 5.216 2.743 1.00 88.75 90 GLN A C 1
ATOM 681 O O . GLN A 1 90 ? 7.494 4.676 3.400 1.00 88.75 90 GLN A O 1
ATOM 686 N N . VAL A 1 91 ? 9.668 5.125 3.085 1.00 89.12 91 VAL A N 1
ATOM 687 C CA . VAL A 1 91 ? 10.106 4.412 4.293 1.00 89.12 91 VAL A CA 1
ATOM 688 C C . VAL A 1 91 ? 9.591 5.122 5.544 1.00 89.12 91 VAL A C 1
ATOM 690 O O . VAL A 1 91 ? 9.017 4.463 6.416 1.00 89.12 91 VAL A O 1
ATOM 693 N N . LEU A 1 92 ? 9.697 6.453 5.589 1.00 89.38 92 LEU A N 1
ATOM 694 C CA . LEU A 1 92 ? 9.182 7.255 6.698 1.00 89.38 92 LEU A CA 1
ATOM 695 C C . LEU A 1 92 ? 7.667 7.080 6.866 1.00 89.38 92 LEU A C 1
ATOM 697 O O . LEU A 1 92 ? 7.172 6.801 7.961 1.00 89.38 92 LEU A O 1
ATOM 701 N N . LEU A 1 93 ? 6.923 7.186 5.765 1.00 91.06 93 LEU A N 1
ATOM 702 C CA . LEU A 1 93 ? 5.471 7.076 5.799 1.00 91.06 93 LEU A CA 1
ATOM 703 C C . LEU A 1 93 ? 5.011 5.647 6.099 1.00 91.06 93 LEU A C 1
ATOM 705 O O . LEU A 1 93 ? 4.052 5.460 6.841 1.00 91.06 93 LEU A O 1
ATOM 709 N N . ARG A 1 94 ? 5.711 4.623 5.603 1.00 88.50 94 ARG A N 1
ATOM 710 C CA . ARG A 1 94 ? 5.404 3.221 5.918 1.00 88.50 94 ARG A CA 1
ATOM 711 C C . ARG A 1 94 ? 5.524 2.950 7.419 1.00 88.50 94 ARG A C 1
ATOM 713 O O . ARG A 1 94 ? 4.659 2.276 7.973 1.00 88.50 94 ARG A O 1
ATOM 720 N N . GLN A 1 95 ? 6.540 3.504 8.079 1.00 90.31 95 GLN A N 1
ATOM 721 C CA . GLN A 1 95 ? 6.694 3.371 9.527 1.00 90.31 95 GLN A CA 1
ATOM 722 C C . GLN A 1 95 ? 5.516 4.006 10.282 1.00 90.31 95 GLN A C 1
ATOM 724 O O . GLN A 1 95 ? 4.941 3.370 11.165 1.00 90.31 95 GLN A O 1
ATOM 729 N N . ALA A 1 96 ? 5.112 5.219 9.892 1.00 88.44 96 ALA A N 1
ATOM 730 C CA . ALA A 1 96 ? 3.965 5.909 10.484 1.00 88.44 96 ALA A CA 1
ATOM 731 C C . ALA A 1 96 ? 2.627 5.184 10.226 1.00 88.44 96 ALA A C 1
ATOM 733 O O . ALA A 1 96 ? 1.758 5.134 11.095 1.00 88.44 96 ALA A O 1
ATOM 734 N N . LEU A 1 97 ? 2.448 4.585 9.045 1.00 90.00 97 LEU A N 1
ATOM 735 C CA . LEU A 1 97 ? 1.232 3.836 8.717 1.00 90.00 97 LEU A CA 1
ATOM 736 C C . LEU A 1 97 ? 1.114 2.555 9.554 1.00 90.00 97 LEU A C 1
ATOM 738 O O . LEU A 1 97 ? 0.019 2.242 10.015 1.00 90.00 97 LEU A O 1
ATOM 742 N N . TYR A 1 98 ? 2.211 1.831 9.801 1.00 88.88 98 TYR A N 1
ATOM 743 C CA . TYR A 1 98 ? 2.177 0.605 10.613 1.00 88.88 98 TYR A CA 1
ATOM 744 C C . TYR A 1 98 ? 1.788 0.859 12.072 1.00 88.88 98 TYR A C 1
ATOM 746 O O . TYR A 1 98 ? 0.994 0.102 12.648 1.00 88.88 98 TYR A O 1
ATOM 754 N N . THR A 1 99 ? 2.306 1.931 12.672 1.00 90.31 99 THR A N 1
ATOM 755 C CA . THR A 1 99 ? 1.918 2.317 14.034 1.00 90.31 99 THR A CA 1
ATOM 756 C C . THR A 1 99 ? 0.450 2.746 14.076 1.00 90.31 99 THR A C 1
ATOM 758 O O . THR A 1 99 ? -0.297 2.282 14.941 1.00 90.31 99 THR A O 1
ATOM 761 N N . ALA A 1 100 ? -0.006 3.518 13.083 1.00 87.88 100 ALA A N 1
ATOM 762 C CA . ALA A 1 100 ? -1.402 3.938 12.960 1.00 87.88 100 ALA A CA 1
ATOM 763 C C . ALA A 1 100 ? -2.384 2.769 12.723 1.00 87.88 100 ALA A C 1
ATOM 765 O O . ALA A 1 100 ? -3.492 2.772 13.266 1.00 87.88 100 ALA A O 1
ATOM 766 N N . MET A 1 101 ? -2.001 1.741 11.951 1.00 88.44 101 MET A N 1
ATOM 767 C CA . MET A 1 101 ? -2.821 0.530 11.780 1.00 88.44 101 MET A CA 1
ATOM 768 C C . MET A 1 101 ? -3.001 -0.214 13.107 1.00 88.44 101 MET A C 1
ATOM 770 O O . MET A 1 101 ? -4.114 -0.628 13.444 1.00 88.44 101 MET A O 1
ATOM 774 N N . THR A 1 102 ? -1.913 -0.372 13.864 1.00 88.75 102 THR A N 1
ATOM 77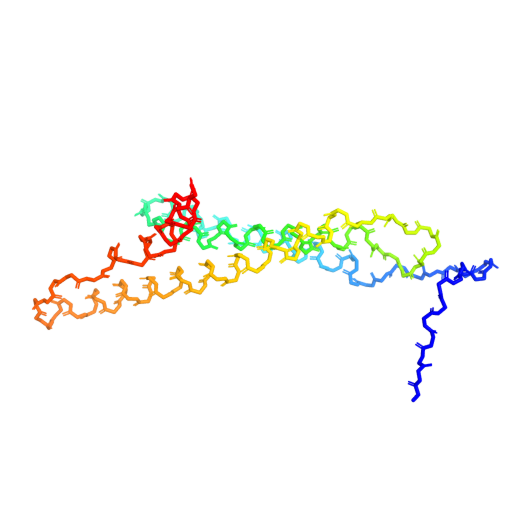5 C CA . THR A 1 102 ? -1.912 -1.117 15.131 1.00 88.75 102 THR A CA 1
ATOM 776 C C . THR A 1 102 ? -2.772 -0.417 16.183 1.00 88.75 102 THR A C 1
ATOM 778 O O . THR A 1 102 ? -3.616 -1.056 16.817 1.00 88.75 102 THR A O 1
ATOM 781 N N . SER A 1 103 ? -2.631 0.905 16.324 1.00 86.31 103 SER A N 1
ATOM 782 C CA . SER A 1 103 ? -3.422 1.694 17.276 1.00 86.31 103 SER A CA 1
ATOM 783 C C . SER A 1 103 ? -4.913 1.662 16.936 1.00 86.31 103 SER A C 1
ATOM 785 O O . SER A 1 103 ? -5.746 1.370 17.795 1.00 86.31 103 SER A O 1
ATOM 787 N N . THR A 1 104 ? -5.259 1.857 15.663 1.00 85.06 104 THR A N 1
ATOM 788 C CA . THR A 1 104 ? -6.651 1.851 15.203 1.00 85.06 104 THR A CA 1
ATOM 789 C C . THR A 1 104 ? -7.309 0.483 15.403 1.00 85.06 104 THR A C 1
ATOM 791 O O . THR A 1 104 ? -8.449 0.402 15.866 1.00 85.06 104 THR A O 1
ATOM 794 N N . THR A 1 105 ? -6.580 -0.603 15.131 1.00 86.50 105 THR A N 1
ATOM 795 C CA . THR A 1 105 ? -7.072 -1.975 15.341 1.00 86.50 105 THR A CA 1
ATOM 796 C C . THR A 1 105 ? -7.327 -2.259 16.824 1.00 86.50 105 THR A C 1
ATOM 798 O O . THR A 1 105 ? -8.355 -2.846 17.178 1.00 86.50 105 THR A O 1
ATOM 801 N N . CYS A 1 106 ? -6.445 -1.788 17.710 1.00 86.06 106 CYS A N 1
ATOM 802 C CA . CYS A 1 106 ? -6.635 -1.881 19.157 1.00 86.06 106 CYS A CA 1
ATOM 803 C C . CYS A 1 106 ? -7.895 -1.124 19.612 1.00 86.06 106 CYS A C 1
ATOM 805 O O . CYS 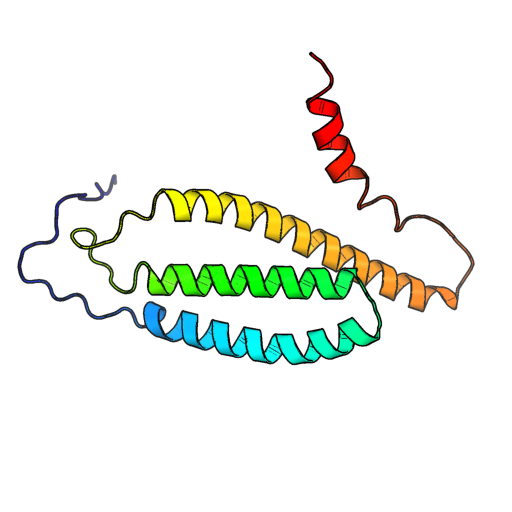A 1 106 ? -8.738 -1.691 20.309 1.00 86.06 106 CYS A O 1
ATOM 807 N N . CYS A 1 107 ? -8.087 0.114 19.145 1.00 82.19 107 CYS A N 1
ATOM 808 C CA . CYS A 1 107 ? -9.270 0.922 19.456 1.00 82.19 107 CYS A CA 1
ATOM 809 C C . CYS A 1 107 ? -10.577 0.230 19.044 1.00 82.19 107 CYS A C 1
ATOM 811 O O . CYS A 1 107 ? -11.529 0.192 19.826 1.00 82.19 107 CYS A O 1
ATOM 813 N N . ILE A 1 108 ? -10.618 -0.355 17.842 1.00 86.81 108 ILE A N 1
ATOM 814 C CA . ILE A 1 108 ? -11.788 -1.104 17.357 1.00 86.81 108 ILE A CA 1
ATOM 815 C C . ILE A 1 108 ? -12.040 -2.329 18.246 1.00 86.81 108 ILE A C 1
ATOM 817 O O . ILE A 1 108 ? -13.176 -2.577 18.647 1.00 86.81 108 ILE A O 1
ATOM 821 N N . SER A 1 109 ? -10.985 -3.059 18.610 1.00 86.56 109 SER A N 1
ATOM 822 C CA . SER A 1 109 ? -11.080 -4.259 19.452 1.00 86.56 109 SER A CA 1
ATOM 823 C C . SER A 1 109 ? -11.611 -3.933 20.852 1.00 86.56 109 SER A C 1
ATOM 825 O O . SER A 1 109 ? -12.481 -4.633 21.369 1.00 86.56 109 SER A O 1
ATOM 827 N N . LEU A 1 110 ? -11.156 -2.827 21.447 1.00 83.12 110 LEU A N 1
ATOM 828 C CA . LEU A 1 110 ? -11.643 -2.343 22.740 1.00 83.12 110 LEU A CA 1
ATOM 829 C C . LEU A 1 110 ? -13.095 -1.870 22.670 1.00 83.12 110 LEU A C 1
ATOM 831 O O . LEU A 1 110 ? -13.871 -2.180 23.571 1.00 83.12 110 LEU A O 1
ATOM 835 N N . PHE A 1 111 ? -13.484 -1.159 21.611 1.00 81.00 111 PHE A N 1
ATOM 836 C CA . PHE A 1 111 ? -14.875 -0.750 21.409 1.00 81.00 111 PHE A CA 1
ATOM 837 C C . PHE A 1 111 ? -15.816 -1.964 21.371 1.00 81.00 111 PHE A C 1
ATOM 839 O O . PHE A 1 111 ? -16.844 -1.977 22.050 1.00 81.00 111 PHE A O 1
ATOM 846 N N . LEU A 1 112 ? -15.423 -3.017 20.649 1.00 83.06 112 LEU A N 1
ATOM 847 C CA . LEU A 1 112 ? -16.190 -4.261 20.558 1.00 83.06 112 LEU A CA 1
ATOM 848 C C . LEU A 1 112 ? -16.214 -5.046 21.883 1.00 83.06 112 LEU A C 1
ATOM 850 O O . LEU A 1 112 ? -17.261 -5.574 22.265 1.00 83.06 112 LEU A O 1
ATOM 854 N N . ALA A 1 113 ? -15.095 -5.092 22.613 1.00 83.19 113 ALA A N 1
ATOM 855 C CA . ALA A 1 113 ? -15.034 -5.722 23.934 1.00 83.19 113 ALA A CA 1
ATOM 856 C C . ALA A 1 113 ? -15.961 -5.012 24.935 1.00 83.19 113 ALA A C 1
ATOM 858 O O . ALA A 1 113 ? -16.751 -5.659 25.619 1.00 83.19 113 ALA A O 1
ATOM 859 N N . ARG A 1 114 ? -15.958 -3.672 24.945 1.00 70.25 114 ARG A N 1
ATOM 860 C CA . ARG A 1 114 ? -16.844 -2.874 25.805 1.00 70.25 114 ARG A CA 1
ATOM 861 C C . ARG A 1 114 ? -18.315 -3.076 25.470 1.00 70.25 114 ARG A C 1
ATOM 863 O O . ARG A 1 114 ? -19.091 -3.276 26.394 1.00 70.25 114 ARG A O 1
ATOM 870 N N . ALA A 1 115 ? -18.674 -3.113 24.185 1.00 76.69 115 ALA A N 1
ATOM 871 C CA . ALA A 1 115 ? -20.040 -3.406 23.746 1.00 76.69 115 ALA A CA 1
ATOM 872 C C . ALA A 1 115 ? -20.533 -4.788 24.226 1.00 76.69 115 ALA A C 1
ATOM 874 O O . ALA A 1 115 ? -21.722 -4.976 24.484 1.00 76.69 115 ALA A O 1
ATOM 875 N N . SER A 1 116 ? -19.616 -5.749 24.383 1.00 72.75 116 SER A N 1
ATOM 876 C CA . SER A 1 116 ? -19.910 -7.078 24.935 1.00 72.75 116 SER A CA 1
ATOM 877 C C . SER A 1 116 ? -20.028 -7.055 26.470 1.00 72.75 116 SER A C 1
ATOM 879 O O . SER A 1 116 ? -20.889 -7.736 27.035 1.00 72.75 116 SER A O 1
ATOM 881 N N . ASP A 1 117 ? -19.218 -6.228 27.138 1.00 65.69 117 ASP A N 1
ATOM 882 C CA . ASP A 1 117 ? -19.199 -6.041 28.595 1.00 65.69 117 ASP A CA 1
ATOM 883 C C . ASP A 1 117 ? -20.349 -5.174 29.134 1.00 65.69 117 ASP A C 1
ATOM 885 O O . ASP A 1 117 ? -20.594 -5.172 30.341 1.00 65.69 117 ASP A O 1
ATOM 889 N N . GLU A 1 118 ? -21.131 -4.483 28.295 1.00 55.50 118 GLU A N 1
ATOM 890 C CA . GLU A 1 118 ? -22.307 -3.719 28.759 1.00 55.50 118 GLU A CA 1
ATOM 891 C C . GLU A 1 118 ? -23.410 -4.619 29.350 1.00 55.50 118 GLU A C 1
ATOM 893 O O . GLU A 1 118 ? -24.296 -4.143 30.061 1.00 55.50 118 GLU A O 1
ATOM 898 N N . LYS A 1 119 ? -23.311 -5.945 29.171 1.00 50.94 119 LYS A N 1
ATOM 899 C CA . LYS A 1 119 ? -24.114 -6.926 29.920 1.00 50.94 119 LYS A CA 1
ATOM 900 C C . LYS A 1 119 ? -23.562 -7.239 31.324 1.00 50.94 119 LYS A C 1
ATOM 902 O O . LYS A 1 119 ? -24.179 -8.008 32.060 1.00 50.94 119 LYS A O 1
ATOM 907 N N . LYS A 1 120 ? -22.422 -6.661 31.726 1.00 49.56 120 LYS A N 1
ATOM 908 C CA . LYS A 1 120 ? -21.686 -6.985 32.961 1.00 49.56 120 LYS A CA 1
ATOM 909 C C . LYS A 1 120 ? -20.912 -5.770 33.531 1.00 49.56 120 LYS A C 1
ATOM 911 O O . LYS A 1 120 ? -19.694 -5.742 33.557 1.00 49.56 120 LYS A O 1
ATOM 916 N N . LYS A 1 121 ? -21.657 -4.823 34.119 1.00 42.19 121 LYS A N 1
ATOM 917 C CA . LYS A 1 121 ? -21.220 -3.733 35.035 1.00 42.19 121 LYS A CA 1
ATOM 918 C C . LYS A 1 121 ? -20.397 -2.557 34.462 1.00 42.19 121 LYS A C 1
ATOM 920 O O . LYS A 1 121 ? -19.229 -2.654 34.119 1.00 42.19 121 LYS A O 1
ATOM 925 N N . SER A 1 122 ? -21.041 -1.388 34.577 1.00 52.06 122 SER A N 1
ATOM 926 C CA . SER A 1 122 ? -20.512 -0.028 34.784 1.00 52.06 122 SER A CA 1
ATOM 927 C C . SER A 1 122 ? -19.034 0.063 35.209 1.00 52.06 122 SER A C 1
ATOM 929 O O . SER A 1 122 ? -18.680 -0.279 36.335 1.00 52.06 122 SER A O 1
ATOM 931 N N . GLY A 1 123 ? -18.191 0.609 34.328 1.00 43.44 123 GLY A N 1
ATOM 932 C CA . GLY A 1 123 ? -16.772 0.878 34.589 1.00 43.44 123 GLY A CA 1
ATOM 933 C C . GLY A 1 123 ? -16.186 1.813 33.531 1.00 43.44 123 GLY A C 1
ATOM 934 O O . GLY A 1 123 ? -15.485 1.387 32.613 1.00 43.44 123 GLY A O 1
ATOM 935 N N . LYS A 1 124 ? -16.575 3.089 33.616 1.00 53.31 124 LYS A N 1
ATOM 936 C CA . LYS A 1 124 ? -16.264 4.172 32.671 1.00 53.31 124 LYS A CA 1
ATOM 937 C C . LYS A 1 124 ? -14.772 4.539 32.670 1.00 53.31 124 LYS A C 1
ATOM 939 O O . LYS A 1 124 ? -14.136 4.511 33.716 1.00 53.31 124 LYS A O 1
ATOM 944 N N . ARG A 1 125 ? -14.332 5.064 31.515 1.00 52.19 125 ARG A N 1
ATOM 945 C CA . ARG A 1 125 ? -13.071 5.784 31.211 1.00 52.19 125 ARG A CA 1
ATOM 946 C C . ARG A 1 125 ? -11.885 4.902 30.816 1.00 52.19 125 ARG A C 1
ATOM 948 O O . ARG A 1 125 ? -11.254 4.329 31.686 1.00 52.19 125 ARG A O 1
ATOM 955 N N . LEU A 1 126 ? -11.558 4.880 29.515 1.00 49.97 126 LEU A N 1
ATOM 956 C CA . LEU A 1 126 ? -10.154 4.874 29.050 1.00 49.97 126 LEU A CA 1
ATOM 957 C C . LEU A 1 126 ? -9.943 5.045 27.531 1.00 49.97 126 LEU A C 1
ATOM 959 O O . LEU A 1 126 ? -8.801 5.109 27.102 1.00 49.97 126 LEU A O 1
ATOM 963 N N . CYS A 1 127 ? -10.981 5.128 26.689 1.00 44.97 127 CYS A N 1
ATOM 964 C CA . CYS A 1 127 ? -10.749 5.120 25.234 1.00 44.97 127 CYS A CA 1
ATOM 965 C C . CYS A 1 127 ? -10.278 6.466 24.640 1.00 44.97 127 CYS A C 1
ATOM 967 O O . CYS A 1 127 ? -9.856 6.497 23.492 1.00 44.97 127 CYS A O 1
ATOM 969 N N . PHE A 1 128 ? -10.317 7.572 25.396 1.00 42.38 128 PHE A N 1
ATOM 970 C CA . PHE A 1 128 ? -9.922 8.896 24.887 1.00 42.38 128 PHE A CA 1
ATOM 971 C C . PHE A 1 128 ? -8.430 9.227 25.087 1.00 42.38 128 PHE A C 1
ATOM 973 O O . PHE A 1 128 ? -7.956 10.222 24.559 1.00 42.38 128 PHE A O 1
ATOM 980 N N . LEU A 1 129 ? -7.669 8.403 25.823 1.00 45.53 129 LEU A N 1
ATOM 981 C CA . LEU A 1 129 ? -6.270 8.718 26.162 1.00 45.53 129 LEU A CA 1
ATOM 982 C C . LEU A 1 129 ? -5.228 8.242 25.140 1.00 45.53 129 LEU A C 1
ATOM 984 O O . LEU A 1 129 ? -4.072 8.643 25.235 1.00 45.53 129 LEU A O 1
ATOM 988 N N . PHE A 1 130 ? -5.599 7.428 24.147 1.00 45.47 130 PHE A N 1
ATOM 989 C CA . PHE A 1 130 ? -4.600 6.927 23.195 1.00 45.47 130 PHE A CA 1
ATOM 990 C C . PHE A 1 130 ? -4.317 7.888 22.030 1.00 45.47 130 PHE A C 1
ATOM 992 O O . PHE A 1 130 ? -3.232 7.842 21.471 1.00 45.47 130 PHE A O 1
ATOM 999 N N . TYR A 1 131 ? -5.238 8.799 21.692 1.00 45.94 131 TYR A N 1
ATOM 1000 C CA . TYR A 1 131 ? -4.972 9.820 20.665 1.00 45.94 131 TYR A CA 1
ATOM 1001 C C . TYR A 1 131 ? -4.182 11.024 21.213 1.00 45.94 131 TYR A C 1
ATOM 1003 O O . TYR A 1 131 ? -3.478 11.688 20.462 1.00 45.94 131 TYR A O 1
ATOM 1011 N N . ASP A 1 132 ? -4.261 11.290 22.522 1.00 38.72 132 ASP A N 1
ATOM 1012 C CA . ASP A 1 132 ? -3.557 12.420 23.150 1.00 38.72 132 ASP A CA 1
ATOM 1013 C C . ASP A 1 132 ? -2.060 12.132 23.382 1.00 38.72 132 ASP A C 1
ATOM 1015 O O . ASP A 1 132 ? -1.220 13.020 23.265 1.00 38.72 132 ASP A O 1
ATOM 1019 N N . SER A 1 133 ? -1.702 10.867 23.633 1.00 49.44 133 SER A N 1
ATOM 1020 C CA . SER A 1 133 ? -0.350 10.494 24.074 1.00 49.44 133 SER A CA 1
ATOM 1021 C C . SER A 1 133 ? 0.738 10.682 23.002 1.00 49.44 133 SER A C 1
ATOM 1023 O O . SER A 1 133 ? 1.857 11.050 23.349 1.00 49.44 133 SER A O 1
ATOM 1025 N N . ASP A 1 134 ? 0.432 10.489 21.712 1.00 49.81 134 ASP A N 1
ATOM 1026 C CA . ASP A 1 134 ? 1.428 10.630 20.633 1.00 49.81 134 ASP A CA 1
ATOM 1027 C C . ASP A 1 134 ? 1.573 12.081 20.124 1.00 49.81 134 ASP A C 1
ATOM 1029 O O . ASP A 1 134 ? 2.687 12.527 19.847 1.00 49.81 134 ASP A O 1
ATOM 1033 N N . PHE A 1 135 ? 0.491 12.872 20.051 1.00 47.38 135 PHE A N 1
ATOM 1034 C CA . PHE A 1 135 ? 0.582 14.266 19.579 1.00 47.38 135 PHE A CA 1
ATOM 1035 C C . PHE A 1 135 ? 1.139 15.214 20.656 1.00 47.38 135 PHE A C 1
ATOM 1037 O O . PHE A 1 135 ? 1.952 16.091 20.350 1.00 47.38 135 PHE A O 1
ATOM 1044 N N . THR A 1 136 ? 0.788 15.001 21.931 1.00 44.50 136 THR A N 1
ATOM 1045 C CA . THR A 1 136 ? 1.316 15.796 23.053 1.00 44.50 136 THR A CA 1
ATOM 1046 C C . THR A 1 136 ? 2.804 15.515 23.309 1.00 44.50 136 THR A C 1
ATOM 1048 O O . THR A 1 136 ? 3.535 16.424 23.707 1.00 44.50 136 THR A O 1
ATOM 1051 N N . SER A 1 137 ? 3.305 14.306 23.019 1.00 44.69 137 SER A N 1
ATOM 1052 C CA . SER A 1 137 ? 4.729 13.984 23.210 1.00 44.69 137 SER A CA 1
ATOM 1053 C C . SER A 1 137 ? 5.641 14.647 22.162 1.00 44.69 137 SER A C 1
ATOM 1055 O O . SER A 1 137 ? 6.711 15.145 22.514 1.00 44.69 137 SER A O 1
ATOM 1057 N N . SER A 1 138 ? 5.203 14.776 20.900 1.00 45.69 138 SER A N 1
ATOM 1058 C CA . SER A 1 138 ? 5.959 15.528 19.880 1.00 45.69 138 SER A CA 1
ATOM 1059 C C . SER A 1 138 ? 5.857 17.053 20.022 1.00 45.69 138 SER A C 1
ATOM 1061 O O . SER A 1 138 ? 6.811 17.747 19.675 1.00 45.69 138 SER A O 1
ATOM 1063 N N . ALA A 1 139 ? 4.757 17.596 20.554 1.00 46.12 139 ALA A N 1
ATOM 1064 C CA . ALA A 1 139 ? 4.626 19.040 20.785 1.00 46.12 139 ALA A CA 1
ATOM 1065 C C . ALA A 1 139 ? 5.425 19.535 22.011 1.00 46.12 139 ALA A C 1
ATOM 1067 O O . ALA A 1 139 ? 5.895 20.674 22.018 1.00 46.12 139 ALA A O 1
ATOM 1068 N N . ALA A 1 140 ? 5.629 18.689 23.028 1.00 44.19 140 ALA A N 1
ATOM 1069 C CA . ALA A 1 140 ? 6.389 19.047 24.229 1.00 44.19 140 ALA A CA 1
ATOM 1070 C C . ALA A 1 140 ? 7.914 19.112 24.004 1.00 44.19 140 ALA A C 1
ATOM 1072 O O . ALA A 1 140 ? 8.604 19.825 24.726 1.00 44.19 140 ALA A O 1
ATOM 1073 N N . LEU A 1 141 ? 8.446 18.421 22.989 1.00 45.88 141 LEU A N 1
ATOM 1074 C CA . LEU A 1 141 ? 9.886 18.394 22.687 1.00 45.88 141 LEU A CA 1
ATOM 1075 C C . LEU A 1 141 ? 10.371 19.587 21.837 1.00 45.88 141 LEU A C 1
ATOM 1077 O O . LEU A 1 141 ? 11.574 19.786 21.702 1.00 45.88 141 LEU A O 1
ATOM 1081 N N . HIS A 1 142 ? 9.459 20.397 21.286 1.00 44.28 142 HIS A N 1
ATOM 1082 C CA . HIS A 1 142 ? 9.789 21.608 20.514 1.00 44.28 142 HIS A CA 1
ATOM 1083 C C . HIS A 1 142 ? 9.543 22.915 21.302 1.00 44.28 142 HIS A C 1
ATOM 1085 O O . HIS A 1 142 ? 9.708 24.007 20.765 1.00 44.28 142 HIS A O 1
ATOM 1091 N N . ASN A 1 143 ? 9.147 22.835 22.577 1.00 46.88 143 ASN A N 1
ATOM 1092 C CA . ASN A 1 143 ? 8.922 24.003 23.442 1.00 46.88 143 ASN A CA 1
ATOM 1093 C C . ASN A 1 143 ? 9.794 23.944 24.707 1.00 46.88 143 ASN A C 1
ATOM 1095 O O . ASN A 1 143 ? 9.353 24.226 25.818 1.00 46.88 143 ASN A O 1
ATOM 1099 N N . THR A 1 144 ? 11.039 23.506 24.528 1.00 50.12 144 THR A N 1
ATOM 1100 C CA . THR A 1 144 ? 12.116 23.619 25.516 1.00 50.12 144 THR A CA 1
ATOM 1101 C C . THR A 1 144 ? 13.412 23.996 24.795 1.00 50.12 144 THR A C 1
ATOM 1103 O O . THR A 1 144 ? 14.363 23.214 24.741 1.00 50.12 144 THR A O 1
ATOM 1106 N N . ASN A 1 145 ? 13.428 25.175 24.177 1.00 40.72 145 ASN A N 1
ATOM 1107 C CA . ASN A 1 145 ? 14.640 25.966 23.969 1.00 40.72 145 ASN A CA 1
ATOM 1108 C C . ASN A 1 145 ? 14.269 27.444 24.057 1.00 40.72 145 ASN A C 1
ATOM 1110 O O . ASN A 1 145 ? 13.322 27.832 23.336 1.00 40.72 145 ASN A O 1
#

Organism: NCBI:txid54673